Protein AF-A0AAD4WJN3-F1 (afdb_monomer)

Structure (mmCIF, N/CA/C/O backbone):
data_AF-A0AAD4WJN3-F1
#
_entry.id   AF-A0AAD4WJN3-F1
#
loop_
_atom_site.group_PDB
_atom_site.id
_atom_site.type_symbol
_atom_site.label_atom_id
_atom_site.label_alt_id
_atom_site.label_comp_id
_atom_site.label_asym_id
_atom_site.label_entity_id
_atom_site.label_seq_id
_atom_site.pdbx_PDB_ins_code
_atom_site.Cartn_x
_atom_site.Cartn_y
_atom_site.Cartn_z
_atom_site.occupancy
_atom_site.B_iso_or_equiv
_atom_site.auth_seq_id
_atom_site.auth_comp_id
_atom_site.auth_asym_id
_atom_site.auth_atom_id
_atom_site.pdbx_PDB_model_num
ATOM 1 N N . MET A 1 1 ? -60.346 1.525 34.108 1.00 42.81 1 MET A N 1
ATOM 2 C CA . MET A 1 1 ? -60.612 1.928 32.706 1.00 42.81 1 MET A CA 1
ATOM 3 C C . MET A 1 1 ? -59.682 3.112 32.450 1.00 42.81 1 MET A C 1
ATOM 5 O O . MET A 1 1 ? -59.829 4.074 33.180 1.00 42.81 1 MET A O 1
ATOM 9 N N . LYS A 1 2 ? -58.542 3.002 31.738 1.00 48.69 2 LYS A N 1
ATOM 10 C CA . LYS A 1 2 ? -58.376 2.883 30.262 1.00 48.69 2 LYS A CA 1
ATOM 11 C C . LYS A 1 2 ? -59.351 3.843 29.559 1.00 48.69 2 LYS A C 1
ATOM 13 O O . LYS A 1 2 ? -60.547 3.637 29.738 1.00 48.69 2 LYS A O 1
ATOM 18 N N . LYS A 1 3 ? -58.939 4.871 28.812 1.00 45.28 3 LYS A N 1
ATOM 19 C CA . LYS A 1 3 ? -58.026 4.917 27.647 1.00 45.28 3 LYS A CA 1
ATOM 20 C C . LYS A 1 3 ? -57.606 6.388 27.426 1.00 45.28 3 LYS A C 1
ATOM 22 O O . LYS A 1 3 ? -58.418 7.255 27.719 1.00 45.28 3 LYS A O 1
ATOM 27 N N . ASP A 1 4 ? -56.323 6.685 27.251 1.00 54.16 4 ASP A N 1
ATOM 28 C CA . ASP A 1 4 ? -55.630 6.884 25.959 1.00 54.16 4 ASP A CA 1
ATOM 29 C C . ASP A 1 4 ? -56.022 8.209 25.278 1.00 54.16 4 ASP A C 1
ATOM 31 O O . ASP A 1 4 ? -56.964 8.226 24.498 1.00 54.16 4 ASP A O 1
ATOM 35 N N . ASP A 1 5 ? -55.254 9.274 25.527 1.00 52.88 5 ASP A N 1
ATOM 36 C CA . ASP A 1 5 ? -55.060 10.350 24.547 1.00 52.88 5 ASP A CA 1
ATOM 37 C C . ASP A 1 5 ? -53.569 10.349 24.205 1.00 52.88 5 ASP A C 1
ATOM 39 O O . ASP A 1 5 ? -52.720 10.956 24.856 1.00 52.88 5 ASP A O 1
ATOM 43 N N . LEU A 1 6 ? -53.280 9.470 23.251 1.00 54.28 6 LEU A N 1
ATOM 44 C CA . LEU A 1 6 ? -52.018 9.279 22.565 1.00 54.28 6 LEU A CA 1
ATOM 45 C C . LEU A 1 6 ? -51.711 10.574 21.807 1.00 54.28 6 LEU A C 1
ATOM 47 O O . LEU A 1 6 ? -52.407 10.896 20.849 1.00 54.28 6 LEU A O 1
ATOM 51 N N . GLU A 1 7 ? -50.706 11.327 22.250 1.00 56.75 7 GLU A N 1
ATOM 52 C CA . GLU A 1 7 ? -50.173 12.433 21.458 1.00 56.75 7 GLU A CA 1
ATOM 53 C C . GLU A 1 7 ? -49.635 11.867 20.139 1.00 56.75 7 GLU A C 1
ATOM 55 O O . GLU A 1 7 ? -48.823 10.936 20.123 1.00 56.75 7 GLU A O 1
ATOM 60 N N . ASP A 1 8 ? -50.165 12.402 19.040 1.00 49.44 8 ASP A N 1
ATOM 61 C CA . ASP A 1 8 ? -49.854 12.010 17.676 1.00 49.44 8 ASP A CA 1
ATOM 62 C C . ASP A 1 8 ? -48.347 12.084 17.420 1.00 49.44 8 ASP A C 1
ATOM 64 O O . ASP A 1 8 ? -47.739 13.154 17.338 1.00 49.44 8 ASP A O 1
ATOM 68 N N . VAL A 1 9 ? -47.756 10.906 17.228 1.00 54.53 9 VAL A N 1
ATOM 69 C CA . VAL A 1 9 ? -46.513 10.730 16.484 1.00 54.53 9 VAL A CA 1
ATOM 70 C C . VAL A 1 9 ? -46.798 11.220 15.067 1.00 54.53 9 VAL A C 1
ATOM 72 O O . VAL A 1 9 ? -47.223 10.452 14.201 1.00 54.53 9 VAL A O 1
ATOM 75 N N . VAL A 1 10 ? -46.591 12.517 14.826 1.00 48.97 10 VAL A N 1
ATOM 76 C CA . VAL A 1 10 ? -46.384 13.021 13.472 1.00 48.97 10 VAL A CA 1
ATOM 77 C C . VAL A 1 10 ? -45.106 12.351 13.003 1.00 48.97 10 VAL A C 1
ATOM 79 O O . VAL A 1 10 ? -43.993 12.724 13.363 1.00 48.97 10 VAL A O 1
ATOM 82 N N . SER A 1 11 ? -45.323 11.267 12.275 1.00 57.94 11 SER A N 1
ATOM 83 C CA . SER A 1 11 ? -44.345 10.577 11.467 1.00 57.94 11 SER A CA 1
ATOM 84 C C . SER A 1 11 ? -43.789 11.619 10.509 1.00 57.94 11 SER A C 1
ATOM 86 O O . SER A 1 11 ? -44.438 11.998 9.534 1.00 57.94 11 SER A O 1
ATOM 88 N N . GLU A 1 12 ? -42.609 12.145 10.835 1.00 62.75 12 GLU A N 1
ATOM 89 C CA . GLU A 1 12 ? -41.802 12.844 9.849 1.00 62.75 12 GLU A CA 1
ATOM 90 C C . GLU A 1 12 ? -41.639 11.886 8.663 1.00 62.75 12 GLU A C 1
ATOM 92 O O . GLU A 1 12 ? -41.291 10.718 8.871 1.00 62.75 12 GLU A O 1
ATOM 97 N N . PRO A 1 13 ? -41.971 12.315 7.435 1.00 55.34 13 PRO A N 1
ATOM 98 C CA . PRO A 1 13 ? -41.830 11.449 6.282 1.00 55.34 13 PRO A CA 1
ATOM 99 C C . PRO A 1 13 ? -40.354 11.084 6.157 1.00 55.34 13 PRO A C 1
ATOM 101 O O . PRO A 1 13 ? -39.506 11.974 6.064 1.00 55.34 13 PRO A O 1
ATOM 104 N N . GLU A 1 14 ? -40.053 9.783 6.166 1.00 57.50 14 GLU A N 1
ATOM 105 C CA . GLU A 1 14 ? -38.740 9.293 5.772 1.00 57.50 14 GLU A CA 1
ATOM 106 C C . GLU A 1 14 ? -38.450 9.856 4.382 1.00 57.50 14 GLU A C 1
ATOM 108 O O . GLU A 1 14 ? -39.077 9.485 3.390 1.00 57.50 14 GLU A O 1
ATOM 113 N N . SER A 1 15 ? -37.545 10.832 4.321 1.00 58.19 15 SER A N 1
ATOM 114 C CA . SER A 1 15 ? -37.011 11.316 3.064 1.00 58.19 15 SER A CA 1
ATOM 115 C C . SER A 1 15 ? -36.184 10.174 2.491 1.00 58.19 15 SER A C 1
ATOM 117 O O . SER A 1 15 ? -35.041 9.960 2.905 1.00 58.19 15 SER A O 1
ATOM 119 N N . GLU A 1 16 ? -36.791 9.399 1.595 1.00 59.91 16 GLU A N 1
ATOM 120 C CA . GLU A 1 16 ? -36.078 8.421 0.788 1.00 59.91 16 GLU A CA 1
ATOM 121 C C . GLU A 1 16 ? -34.881 9.128 0.134 1.00 59.91 16 GLU A C 1
ATOM 123 O O . GLU A 1 16 ? -35.055 10.204 -0.450 1.00 59.91 16 GLU A O 1
ATOM 128 N N . PRO A 1 17 ? -33.652 8.595 0.252 1.00 51.34 17 PRO A N 1
ATOM 129 C CA . PRO A 1 17 ? -32.532 9.162 -0.470 1.00 51.34 17 PRO A CA 1
ATOM 130 C C . PRO A 1 17 ? -32.805 8.955 -1.957 1.00 51.34 17 PRO A C 1
ATOM 132 O O . PRO A 1 17 ? -32.767 7.835 -2.466 1.00 51.34 17 PRO A O 1
ATOM 135 N N . GLU A 1 18 ? -33.109 10.051 -2.642 1.00 49.38 18 GLU A N 1
ATOM 136 C CA . GLU A 1 18 ? -33.151 10.115 -4.092 1.00 49.38 18 GLU A CA 1
ATOM 137 C C . GLU A 1 18 ? -31.780 9.657 -4.605 1.00 49.38 18 GLU A C 1
ATOM 139 O O . GLU A 1 18 ? -30.764 10.339 -4.437 1.00 49.38 18 GLU A O 1
ATOM 144 N N . TYR A 1 19 ? -31.735 8.440 -5.150 1.00 41.31 19 TYR A N 1
ATOM 145 C CA . TYR A 1 19 ? -30.551 7.898 -5.800 1.00 41.31 19 TYR A CA 1
ATOM 146 C C . TYR A 1 19 ? -30.334 8.695 -7.084 1.00 41.31 19 TYR A C 1
ATOM 148 O O . TYR A 1 19 ? -30.858 8.353 -8.142 1.00 41.31 19 TYR A O 1
ATOM 156 N N . GLY A 1 20 ? -29.600 9.801 -6.956 1.00 45.50 20 GLY A N 1
ATOM 157 C CA . GLY A 1 20 ? -29.145 10.592 -8.086 1.00 45.50 20 GLY A CA 1
ATOM 158 C C . GLY A 1 20 ? -28.377 9.705 -9.058 1.00 45.50 20 GLY A C 1
ATOM 159 O O . GLY A 1 20 ? -27.541 8.898 -8.647 1.00 45.50 20 GLY A O 1
ATOM 160 N N . GLU A 1 21 ? -28.697 9.842 -10.342 1.00 57.25 21 GLU A N 1
ATOM 161 C CA . GLU A 1 21 ? -28.011 9.153 -11.427 1.00 57.25 21 GLU A CA 1
ATOM 162 C C . GLU A 1 21 ? -26.496 9.381 -11.292 1.00 57.25 21 GLU A C 1
ATOM 164 O O . GLU A 1 21 ? -26.020 10.518 -11.244 1.00 57.25 21 GLU A O 1
ATOM 169 N N . GLU A 1 22 ? -25.735 8.291 -11.166 1.00 59.62 22 GLU A N 1
ATOM 170 C CA . GLU A 1 22 ? -24.282 8.347 -11.030 1.00 59.62 22 GLU A CA 1
ATOM 171 C C . GLU A 1 22 ? -23.671 8.797 -12.363 1.00 59.62 22 GLU A C 1
ATOM 173 O O . GLU A 1 22 ? -23.373 7.999 -13.253 1.00 59.62 22 GLU A O 1
ATOM 178 N N . GLU A 1 23 ? -23.489 10.107 -12.526 1.00 57.47 23 GLU A N 1
ATOM 179 C CA . GLU A 1 23 ? -22.655 10.634 -13.595 1.00 57.47 23 GLU A CA 1
ATOM 180 C C . GLU A 1 23 ? -21.191 10.261 -13.317 1.00 57.47 23 GLU A C 1
ATOM 182 O O . GLU A 1 23 ? -20.566 10.741 -12.366 1.00 57.47 23 GLU A O 1
ATOM 187 N N . ASP A 1 24 ? -20.620 9.417 -14.180 1.00 60.28 24 ASP A N 1
ATOM 188 C CA . ASP A 1 24 ? -19.214 9.002 -14.147 1.00 60.28 24 ASP A CA 1
ATOM 189 C C . ASP A 1 24 ? -18.269 10.175 -14.483 1.00 60.28 24 ASP A C 1
ATOM 191 O O . ASP A 1 24 ? -17.665 10.276 -15.562 1.00 60.28 24 ASP A O 1
ATOM 195 N N . VAL A 1 25 ? -18.100 11.096 -13.533 1.00 72.69 25 VAL A N 1
ATOM 196 C CA . VAL A 1 25 ? -17.153 12.203 -13.647 1.00 72.69 25 VAL A CA 1
ATOM 197 C C . VAL A 1 25 ? -15.741 11.657 -13.456 1.00 72.69 25 VAL A C 1
ATOM 199 O O . VAL A 1 25 ? -15.316 11.282 -12.361 1.00 72.69 25 VA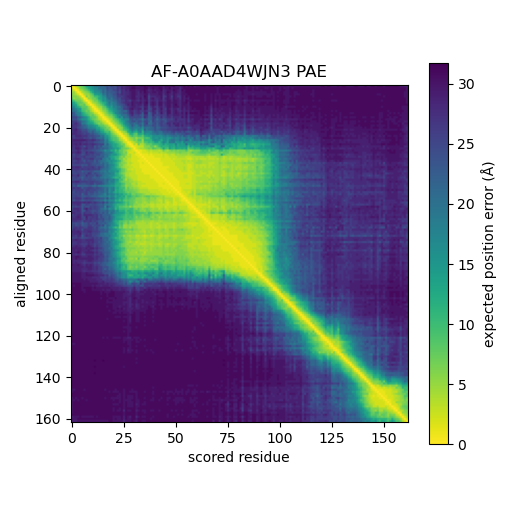L A O 1
ATOM 202 N N . LYS A 1 26 ? -14.950 11.651 -14.535 1.00 72.62 26 LYS A N 1
ATOM 203 C CA . LYS A 1 26 ? -13.521 11.308 -14.471 1.00 72.62 26 LYS A CA 1
ATOM 204 C C . LYS A 1 26 ? -12.791 12.272 -13.535 1.00 72.62 26 LYS A C 1
ATOM 206 O O . LYS A 1 26 ? -12.432 13.385 -13.917 1.00 72.62 26 LYS A O 1
ATOM 211 N N . LEU A 1 27 ? -12.523 11.809 -12.316 1.00 73.75 27 LEU A N 1
ATOM 212 C CA . LEU A 1 27 ? -11.891 12.611 -11.275 1.00 73.75 27 LEU A CA 1
ATOM 213 C C . LEU A 1 27 ? -10.497 13.088 -11.697 1.00 73.75 27 LEU A C 1
ATOM 215 O O . LEU A 1 27 ? -9.615 12.305 -12.080 1.00 73.75 27 LEU A O 1
ATOM 219 N N . THR A 1 28 ? -10.277 14.392 -11.578 1.00 82.44 28 THR A N 1
ATOM 220 C CA . THR A 1 28 ? -8.967 15.007 -11.783 1.00 82.44 28 THR A CA 1
ATOM 221 C C . THR A 1 28 ? -8.033 14.667 -10.615 1.00 82.44 28 THR A C 1
ATOM 223 O O . THR A 1 28 ? -8.465 14.299 -9.522 1.00 82.44 28 THR A O 1
ATOM 226 N N . LYS A 1 29 ? -6.716 14.783 -10.831 1.00 75.44 29 LYS A N 1
ATOM 227 C CA . LYS A 1 29 ? -5.697 14.546 -9.790 1.00 75.44 29 LYS A CA 1
ATOM 228 C C . LYS A 1 29 ? -5.980 15.269 -8.453 1.00 75.44 29 LYS A C 1
ATOM 230 O O . LYS A 1 29 ? -5.905 14.593 -7.431 1.00 75.44 29 LYS A O 1
ATOM 235 N N . PRO A 1 30 ? -6.328 16.575 -8.411 1.00 80.56 30 PRO A N 1
ATOM 236 C CA . PRO A 1 30 ? -6.626 17.249 -7.144 1.00 80.56 30 PRO A CA 1
ATOM 237 C C . PRO A 1 30 ? -7.854 16.664 -6.439 1.00 80.56 30 PRO A C 1
ATOM 239 O O . PRO A 1 30 ? -7.820 16.478 -5.230 1.00 80.56 30 PRO A O 1
ATOM 242 N N . SER A 1 31 ? -8.896 16.286 -7.183 1.00 83.56 31 SER A N 1
ATOM 243 C CA . SER A 1 31 ? -10.096 15.671 -6.609 1.00 83.56 31 SER A CA 1
ATOM 244 C C . SER A 1 31 ? -9.798 14.299 -5.982 1.00 83.56 31 SER A C 1
ATOM 246 O O . SER A 1 31 ? -10.188 14.044 -4.846 1.00 83.56 31 SER A O 1
ATOM 248 N N . LYS A 1 32 ? -8.989 13.456 -6.642 1.00 86.75 32 LYS A N 1
ATOM 249 C CA . LYS A 1 32 ? -8.526 12.167 -6.081 1.00 86.75 32 LYS A CA 1
ATOM 250 C C . LYS A 1 32 ? -7.774 12.324 -4.756 1.00 86.75 32 LYS A C 1
ATOM 252 O O . LYS A 1 32 ? -7.937 11.497 -3.862 1.00 86.75 32 LYS A O 1
ATOM 257 N N . ASN A 1 33 ? -6.974 13.381 -4.622 1.00 88.38 33 ASN A N 1
ATOM 258 C CA . ASN A 1 33 ? -6.245 13.656 -3.384 1.00 88.38 33 ASN A CA 1
ATOM 259 C C . ASN A 1 33 ? -7.189 14.012 -2.230 1.00 88.38 33 ASN A C 1
ATOM 261 O O . ASN A 1 33 ? -6.944 13.565 -1.116 1.00 88.38 33 ASN A O 1
ATOM 265 N N . VAL A 1 34 ? -8.275 14.748 -2.493 1.00 94.31 34 VAL A N 1
ATOM 266 C CA . VAL A 1 34 ? -9.281 15.087 -1.469 1.00 94.31 34 VAL A CA 1
ATOM 267 C C . VAL A 1 34 ? -9.968 13.827 -0.937 1.00 94.31 34 VAL A C 1
ATOM 269 O O . VAL A 1 34 ? -10.105 13.662 0.273 1.00 94.31 34 VAL A O 1
ATOM 272 N N . PHE A 1 35 ? -10.330 12.889 -1.817 1.00 93.69 35 PHE A N 1
ATOM 273 C CA . PHE A 1 35 ? -10.888 11.603 -1.384 1.00 93.69 35 PHE A CA 1
ATOM 274 C C . PHE A 1 35 ? -9.897 10.799 -0.540 1.00 93.69 35 PHE A C 1
ATOM 276 O O . PHE A 1 35 ? -10.275 10.221 0.478 1.00 93.69 35 PHE A O 1
ATOM 283 N N . TYR A 1 36 ? -8.620 10.789 -0.930 1.00 95.31 36 TYR A N 1
ATOM 284 C CA . TYR A 1 36 ? -7.576 10.118 -0.162 1.00 95.31 36 TYR A CA 1
ATOM 285 C C . TYR A 1 36 ? -7.408 10.726 1.239 1.00 95.31 36 TYR A C 1
ATOM 287 O O . TYR A 1 36 ? -7.372 9.981 2.217 1.00 95.31 36 TYR A O 1
ATOM 295 N N . THR A 1 37 ? -7.346 12.056 1.364 1.00 95.44 37 THR A N 1
ATOM 296 C CA . THR A 1 37 ? -7.202 12.719 2.671 1.00 95.44 37 THR A CA 1
ATOM 297 C C . THR A 1 37 ? -8.424 12.497 3.555 1.00 95.44 37 THR A C 1
ATOM 299 O O . THR A 1 37 ? -8.263 12.145 4.721 1.00 95.44 37 THR A O 1
ATOM 302 N N . GLN A 1 38 ? -9.630 12.601 2.990 1.00 96.44 38 GLN A N 1
ATOM 303 C CA . GLN A 1 38 ? -10.884 12.346 3.702 1.00 96.44 38 GLN A CA 1
ATOM 304 C C . GLN A 1 38 ? -10.936 10.913 4.258 1.00 96.44 38 GLN A C 1
ATOM 306 O O . GLN A 1 38 ? -11.237 10.703 5.435 1.00 96.44 38 GLN A O 1
ATOM 311 N N . ALA A 1 39 ? -10.607 9.916 3.428 1.00 96.94 39 ALA A N 1
ATOM 312 C CA . ALA A 1 39 ? -10.587 8.514 3.840 1.00 96.94 39 ALA A CA 1
ATOM 313 C C . ALA A 1 39 ? -9.522 8.247 4.917 1.00 96.94 39 ALA A C 1
ATOM 315 O O . ALA A 1 39 ? -9.766 7.506 5.872 1.00 96.94 39 ALA A O 1
ATOM 316 N N . LEU A 1 40 ? -8.354 8.880 4.789 1.00 96.88 40 LEU A N 1
ATOM 317 C CA . LEU A 1 40 ? -7.257 8.758 5.744 1.00 96.88 40 LEU A CA 1
ATOM 318 C C . LEU A 1 40 ? -7.633 9.338 7.116 1.00 96.88 40 LEU A C 1
ATOM 320 O O . LEU A 1 40 ? -7.356 8.713 8.142 1.00 96.88 40 LEU A O 1
ATOM 324 N N . GLU A 1 41 ? -8.300 10.492 7.155 1.00 97.19 41 GLU A N 1
ATOM 325 C CA . GLU A 1 41 ? -8.822 11.069 8.399 1.00 97.19 41 GLU A CA 1
ATOM 326 C C . GLU A 1 41 ? -9.889 10.180 9.047 1.00 97.19 41 GLU A C 1
ATOM 328 O O . GLU A 1 41 ? -9.844 9.950 10.259 1.00 97.19 41 GLU A O 1
ATOM 333 N N . GLY A 1 42 ? -10.810 9.627 8.251 1.00 97.62 42 GLY A N 1
ATOM 334 C CA . GLY A 1 42 ? -11.816 8.678 8.735 1.00 97.62 42 GLY A CA 1
ATOM 335 C C . GLY A 1 42 ? -11.193 7.432 9.372 1.00 97.62 42 GLY A C 1
ATOM 336 O O . GLY A 1 42 ? -11.578 7.043 10.478 1.00 97.62 42 GLY A O 1
ATOM 337 N N 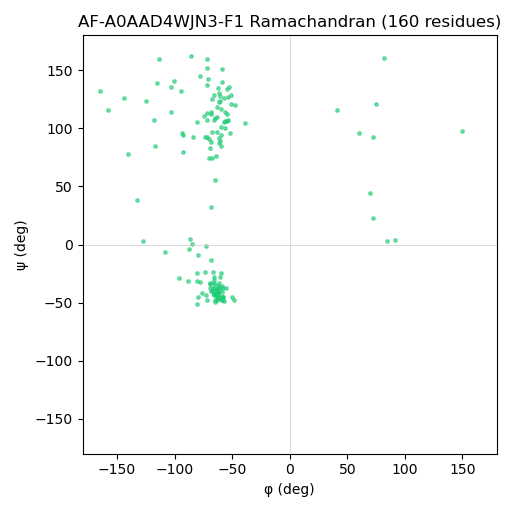. ALA A 1 43 ? -10.178 6.853 8.725 1.00 96.88 43 ALA A N 1
ATOM 338 C CA . ALA A 1 43 ? -9.457 5.691 9.241 1.00 96.88 43 ALA A CA 1
ATOM 339 C C . ALA A 1 43 ? -8.747 5.982 10.577 1.00 96.88 43 ALA A C 1
ATOM 341 O O . ALA A 1 43 ? -8.800 5.156 11.488 1.00 96.88 43 ALA A O 1
ATOM 342 N N . ARG A 1 44 ? -8.138 7.167 10.733 1.00 95.62 44 ARG A N 1
ATOM 343 C CA . ARG A 1 44 ? -7.489 7.581 11.994 1.00 95.62 44 ARG A CA 1
ATOM 344 C C . ARG A 1 44 ? -8.482 7.696 13.149 1.00 95.62 44 ARG A C 1
ATOM 346 O O . ARG A 1 44 ? -8.240 7.140 14.215 1.00 95.62 44 ARG A O 1
ATOM 353 N N . ARG A 1 45 ? -9.632 8.336 12.916 1.00 9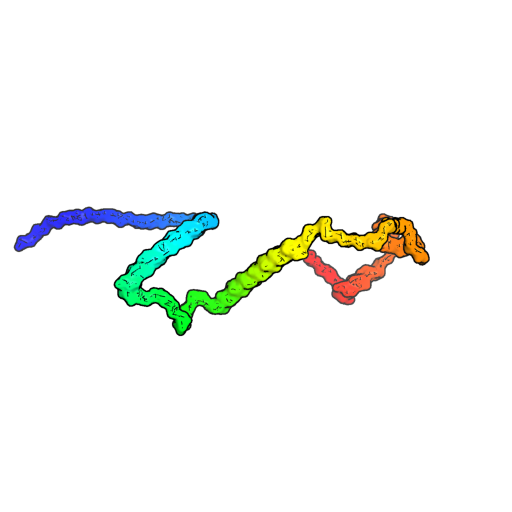6.69 45 ARG A N 1
ATOM 354 C CA . ARG A 1 45 ? -10.695 8.455 13.932 1.00 96.69 45 ARG A CA 1
ATOM 355 C C . ARG A 1 45 ? -11.241 7.089 14.358 1.00 96.69 45 ARG A C 1
ATOM 357 O O . ARG A 1 45 ? -11.578 6.896 15.522 1.00 96.69 45 ARG A O 1
ATOM 364 N N . ALA A 1 46 ? -11.355 6.141 13.426 1.00 95.94 46 ALA A N 1
ATOM 365 C CA . ALA A 1 46 ? -11.780 4.777 13.741 1.00 95.94 46 ALA A CA 1
ATOM 366 C C . ALA A 1 46 ? -10.723 4.024 14.563 1.00 95.94 46 ALA A C 1
ATOM 368 O O . ALA A 1 46 ? -11.070 3.323 15.511 1.00 95.94 46 ALA A O 1
ATOM 369 N N . PHE A 1 47 ? -9.442 4.209 14.240 1.00 94.56 47 PHE A N 1
ATOM 370 C CA . PHE A 1 47 ? -8.334 3.579 14.952 1.00 94.56 47 PHE A CA 1
ATOM 371 C C . PHE A 1 47 ? -8.303 3.954 16.441 1.00 94.56 47 PHE A C 1
ATOM 373 O O . PHE A 1 47 ? -8.230 3.063 17.282 1.00 94.56 47 PHE A O 1
ATOM 380 N N . GLU A 1 48 ? -8.457 5.237 16.778 1.00 94.31 48 GLU A N 1
ATOM 381 C CA . GLU A 1 48 ? -8.513 5.707 18.175 1.00 94.31 48 GLU A CA 1
ATOM 382 C C . GLU A 1 48 ? -9.655 5.048 18.968 1.00 94.31 48 GLU A C 1
ATOM 384 O O . GLU A 1 48 ? -9.474 4.625 20.111 1.00 94.31 48 GLU A O 1
ATOM 389 N N . LYS A 1 49 ? -10.828 4.895 18.340 1.00 95.69 49 LYS A N 1
ATOM 390 C CA . LYS A 1 49 ? -11.986 4.223 18.949 1.00 95.69 49 LYS A CA 1
ATOM 391 C C . LYS A 1 49 ? -11.748 2.728 19.153 1.00 95.69 49 LYS A C 1
ATOM 393 O O . LYS A 1 49 ? -12.148 2.175 20.169 1.00 95.69 49 LYS A O 1
ATOM 398 N N . LEU A 1 50 ? -11.108 2.058 18.200 1.00 94.81 50 LEU A N 1
ATOM 399 C CA . LEU A 1 50 ? -10.798 0.630 18.320 1.00 94.81 50 LEU A CA 1
ATOM 400 C C . LEU A 1 50 ? -9.736 0.368 19.393 1.00 94.81 50 LEU A C 1
ATOM 402 O O . LEU A 1 50 ? -9.822 -0.629 20.111 1.00 94.81 50 LEU A O 1
ATOM 406 N N . GLN A 1 51 ? -8.781 1.289 19.549 1.00 92.12 51 GLN A N 1
ATOM 407 C CA . GLN A 1 51 ? -7.795 1.244 20.625 1.00 92.12 51 GLN A CA 1
ATOM 408 C C . GLN A 1 51 ? -8.433 1.418 22.004 1.00 92.12 51 GLN A C 1
ATOM 410 O O . GLN A 1 51 ? -8.089 0.665 22.913 1.00 92.12 51 GLN A O 1
ATOM 415 N N . SER A 1 52 ? -9.379 2.351 22.172 1.00 95.25 52 SER A N 1
ATOM 416 C CA . SER A 1 52 ? -10.073 2.524 23.457 1.00 95.25 52 SER A CA 1
ATOM 417 C C . SER A 1 52 ? -10.943 1.318 23.831 1.00 95.25 52 SER A C 1
ATOM 419 O O . SER A 1 52 ? -11.106 1.027 25.013 1.00 95.25 52 SER A O 1
ATOM 421 N N . MET A 1 53 ? -11.438 0.573 22.838 1.00 95.06 53 MET A N 1
ATOM 422 C CA . MET A 1 53 ? -12.137 -0.704 23.033 1.00 95.06 53 MET A CA 1
ATOM 423 C C . MET A 1 53 ? -11.190 -1.894 23.275 1.00 95.06 53 MET A C 1
ATOM 425 O O . MET A 1 53 ? -11.661 -2.983 23.594 1.00 95.06 53 MET A O 1
ATOM 429 N N . GLY A 1 54 ? -9.873 -1.719 23.115 1.00 93.25 54 GLY A N 1
ATOM 430 C CA . GLY A 1 54 ? -8.878 -2.778 23.315 1.00 93.25 54 GLY A CA 1
ATOM 431 C C . GLY A 1 54 ? -8.862 -3.857 22.226 1.00 93.25 54 GLY A C 1
ATOM 432 O O . GLY A 1 54 ? -8.419 -4.975 22.484 1.00 93.25 54 GLY A O 1
ATOM 433 N N . LEU A 1 55 ? -9.347 -3.555 21.016 1.00 90.62 55 LEU A N 1
ATOM 434 C CA . LEU A 1 55 ? -9.431 -4.530 19.925 1.00 90.62 55 LEU A CA 1
ATOM 435 C C . LEU A 1 55 ? -8.197 -4.469 19.002 1.00 90.62 55 LEU A C 1
ATOM 437 O O . LEU A 1 55 ? -7.821 -3.383 18.548 1.00 90.62 55 LEU A O 1
ATOM 441 N N . PRO A 1 56 ? -7.574 -5.616 18.657 1.00 91.12 56 PRO A N 1
ATOM 442 C CA . PRO A 1 56 ? -6.473 -5.652 17.701 1.00 91.12 56 PRO A CA 1
ATOM 443 C C . PRO A 1 56 ? -6.994 -5.394 16.281 1.00 91.12 56 PRO A C 1
ATOM 445 O O . PRO A 1 56 ? -7.729 -6.198 15.714 1.00 91.12 56 PRO A O 1
ATOM 448 N N . PHE A 1 57 ? -6.611 -4.257 15.701 1.00 90.44 57 PHE A N 1
ATOM 449 C CA . PHE A 1 57 ? -7.069 -3.832 14.372 1.00 90.44 57 PHE A CA 1
ATOM 450 C C . PHE A 1 57 ? -6.094 -4.178 13.235 1.00 90.44 57 PHE A C 1
ATOM 452 O O . PHE A 1 57 ? -6.501 -4.352 12.087 1.00 90.44 57 PHE A O 1
ATOM 459 N N . LEU A 1 58 ? -4.794 -4.250 13.528 1.00 92.31 58 LEU A N 1
ATOM 460 C CA . LEU A 1 58 ? -3.772 -4.473 12.508 1.00 92.31 58 LEU A CA 1
ATOM 461 C C . LEU A 1 58 ? -3.714 -5.941 12.088 1.00 92.31 58 LEU A C 1
ATOM 463 O O . LEU A 1 58 ? -3.863 -6.854 12.899 1.00 92.31 58 LEU A O 1
ATOM 467 N N . ARG A 1 59 ? -3.430 -6.161 10.805 1.00 92.69 59 ARG A N 1
ATOM 468 C CA . ARG A 1 59 ? -3.137 -7.493 10.285 1.00 92.69 59 ARG A CA 1
ATOM 469 C C . ARG A 1 59 ? -1.808 -7.984 10.861 1.00 92.69 59 ARG A C 1
ATOM 471 O O . ARG A 1 59 ? -0.790 -7.323 10.680 1.00 92.69 59 ARG A O 1
ATOM 478 N N . LEU A 1 60 ? -1.820 -9.156 11.488 1.00 93.44 60 LEU A N 1
ATOM 479 C CA . LEU A 1 60 ? -0.603 -9.817 11.953 1.00 93.44 60 LEU A CA 1
ATOM 480 C C . LEU A 1 60 ? 0.201 -10.359 10.760 1.00 93.44 60 LEU A C 1
ATOM 482 O O . LEU A 1 60 ? -0.387 -10.927 9.836 1.00 93.44 60 LEU A O 1
ATOM 486 N N . GLU A 1 61 ? 1.525 -10.184 10.777 1.00 90.12 61 GLU A N 1
ATOM 487 C CA . GLU A 1 61 ? 2.407 -10.557 9.656 1.00 90.12 61 GLU A CA 1
ATOM 488 C C . GLU A 1 61 ? 2.385 -12.065 9.365 1.00 90.12 61 GLU A C 1
ATOM 490 O O . GLU A 1 61 ? 2.350 -12.467 8.204 1.00 90.12 61 GLU A O 1
ATOM 495 N N . ASP A 1 62 ? 2.277 -12.890 10.407 1.00 93.50 62 ASP A N 1
ATOM 496 C CA . ASP A 1 62 ? 2.313 -14.354 10.299 1.00 93.50 62 ASP A CA 1
ATOM 497 C C . ASP A 1 62 ? 0.943 -14.999 10.016 1.00 93.50 62 ASP A C 1
ATOM 499 O O . ASP A 1 62 ? 0.814 -16.225 9.972 1.00 93.50 62 ASP A O 1
ATOM 503 N N . TYR A 1 63 ? -0.107 -14.197 9.808 1.00 93.94 63 TYR A N 1
ATOM 504 C CA . TYR A 1 63 ? -1.448 -14.710 9.529 1.00 93.94 63 TYR A CA 1
ATOM 505 C C . TYR A 1 63 ? -1.728 -14.808 8.017 1.00 93.94 63 TYR A C 1
ATOM 507 O O . TYR A 1 63 ? -2.143 -13.847 7.348 1.00 93.94 63 TYR A O 1
ATOM 515 N N . TYR A 1 64 ? -1.521 -16.014 7.477 1.00 91.69 64 TYR A N 1
ATOM 516 C CA . TYR A 1 64 ? -1.792 -16.364 6.080 1.00 91.69 64 TYR A CA 1
ATOM 517 C C . TYR A 1 64 ? -3.263 -16.746 5.868 1.00 91.69 64 TYR A C 1
ATOM 519 O O . TYR A 1 64 ? -3.659 -17.902 6.002 1.00 91.69 64 TYR A O 1
ATOM 527 N N . ALA A 1 65 ? -4.075 -15.757 5.496 1.00 92.88 65 ALA A N 1
ATOM 528 C CA . ALA A 1 65 ? -5.457 -15.935 5.055 1.00 92.88 65 ALA A CA 1
ATOM 529 C C . ALA A 1 65 ? -5.624 -15.564 3.573 1.00 92.88 65 ALA A C 1
ATOM 531 O O . ALA A 1 65 ? -4.819 -14.824 3.000 1.00 92.88 65 ALA A O 1
ATOM 532 N N . LYS A 1 66 ? -6.693 -16.066 2.942 1.00 93.94 66 LYS A N 1
ATOM 533 C CA . LYS A 1 66 ? -7.016 -15.751 1.545 1.00 93.94 66 LYS A CA 1
ATOM 534 C C . LYS A 1 66 ? -7.315 -14.255 1.397 1.00 93.94 66 LYS A C 1
ATOM 536 O O . LYS A 1 66 ? -8.271 -13.748 1.976 1.00 93.94 66 LYS A O 1
ATOM 541 N N . MET A 1 67 ? -6.510 -13.567 0.592 1.00 94.81 67 MET A N 1
ATOM 542 C CA . MET A 1 67 ? -6.661 -12.139 0.311 1.00 94.81 67 MET A CA 1
ATOM 543 C C . MET A 1 67 ? -7.644 -11.879 -0.835 1.00 94.81 67 MET A C 1
ATOM 545 O O . MET A 1 67 ? -7.914 -12.760 -1.651 1.00 94.81 67 MET A O 1
ATOM 549 N N . VAL A 1 68 ? -8.139 -10.638 -0.929 1.00 96.44 68 VAL A N 1
ATOM 550 C CA . VAL A 1 68 ? -9.050 -10.182 -2.003 1.00 96.44 68 VAL A CA 1
ATOM 551 C C . VAL A 1 68 ? -8.461 -10.433 -3.395 1.00 96.44 68 VAL A C 1
ATOM 553 O O . VAL A 1 68 ? -9.173 -10.805 -4.324 1.00 96.44 68 VAL A O 1
ATOM 556 N N . LYS A 1 69 ? -7.146 -10.247 -3.539 1.00 96.19 69 LYS A N 1
ATOM 557 C CA . LYS A 1 69 ? -6.390 -10.542 -4.758 1.00 96.19 69 LYS A CA 1
ATOM 558 C C . LYS A 1 69 ? -5.396 -11.659 -4.470 1.00 96.19 69 LYS A C 1
ATOM 560 O O . LYS A 1 69 ? -4.760 -11.654 -3.422 1.00 96.19 69 LYS A O 1
ATOM 565 N N . LEU A 1 70 ? -5.258 -12.582 -5.418 1.00 97.44 70 LEU A N 1
ATOM 566 C CA . LEU A 1 70 ? -4.290 -13.674 -5.337 1.00 97.44 70 LEU A CA 1
ATOM 567 C C . LEU A 1 70 ? -2.860 -13.160 -5.539 1.00 97.44 70 LEU A C 1
ATOM 569 O O . LEU A 1 70 ? -2.636 -12.208 -6.295 1.00 97.44 70 LEU A O 1
ATOM 573 N N . ASP A 1 71 ? -1.893 -13.856 -4.946 1.00 96.00 71 ASP A N 1
ATOM 574 C CA . ASP A 1 71 ? -0.471 -13.515 -5.066 1.00 96.00 71 ASP A CA 1
ATOM 575 C C . ASP A 1 71 ? 0.003 -13.521 -6.522 1.00 96.00 71 ASP A C 1
ATOM 577 O O . ASP A 1 71 ? 0.730 -12.622 -6.934 1.00 96.00 71 ASP A O 1
ATOM 581 N N . SER A 1 72 ? -0.517 -14.435 -7.349 1.00 97.31 72 SER A N 1
ATOM 582 C CA . SER A 1 72 ? -0.217 -14.489 -8.787 1.00 97.31 72 SER A CA 1
ATOM 583 C C . SER A 1 72 ? -0.619 -13.220 -9.550 1.00 97.31 72 SER A C 1
ATOM 585 O O . SER A 1 72 ? -0.021 -12.885 -10.573 1.00 97.31 72 SER A O 1
ATOM 587 N N . HIS A 1 73 ? -1.632 -12.487 -9.078 1.00 97.44 73 HIS A N 1
ATOM 588 C CA . HIS A 1 73 ? -1.992 -11.188 -9.642 1.00 97.44 73 HIS A CA 1
ATOM 589 C C . HIS A 1 73 ? -1.054 -10.089 -9.130 1.00 97.44 73 HIS A C 1
ATOM 591 O O . HIS A 1 73 ? -0.570 -9.278 -9.921 1.00 97.44 73 HIS A O 1
ATOM 597 N N . MET A 1 74 ? -0.764 -10.071 -7.827 1.00 96.81 74 MET A N 1
ATOM 598 C CA . MET A 1 74 ? 0.121 -9.070 -7.223 1.00 96.81 74 MET A CA 1
ATOM 599 C C . MET A 1 74 ? 1.566 -9.184 -7.719 1.00 96.81 74 MET A C 1
ATOM 601 O O . MET A 1 74 ? 2.239 -8.165 -7.868 1.00 96.81 74 MET A O 1
ATOM 605 N N . GLU A 1 75 ? 2.019 -10.389 -8.060 1.00 97.19 75 GLU A N 1
ATOM 606 C CA . GLU A 1 75 ? 3.313 -10.630 -8.694 1.00 97.19 75 GLU A CA 1
ATOM 607 C C . GLU A 1 75 ? 3.403 -9.955 -10.069 1.00 97.19 75 GLU A C 1
ATOM 609 O O . GLU A 1 75 ? 4.391 -9.281 -10.362 1.00 97.19 75 GLU A O 1
ATOM 614 N N . LYS A 1 76 ? 2.339 -10.030 -10.880 1.00 97.38 76 LYS A N 1
ATOM 615 C CA . LYS A 1 76 ? 2.268 -9.325 -12.171 1.00 97.38 76 LYS A CA 1
ATOM 616 C C . LYS A 1 76 ? 2.309 -7.812 -11.979 1.00 97.38 76 LYS A C 1
ATOM 618 O O . LYS A 1 76 ? 3.098 -7.139 -12.637 1.00 97.38 76 LYS A O 1
ATOM 623 N N . VAL A 1 77 ? 1.504 -7.279 -11.055 1.00 97.62 77 VAL A N 1
ATOM 624 C CA . VAL A 1 77 ? 1.488 -5.838 -10.735 1.00 97.62 77 VAL A CA 1
ATOM 625 C C . VAL A 1 77 ? 2.874 -5.370 -10.285 1.00 97.62 77 VAL A C 1
ATOM 627 O O . VAL A 1 77 ? 3.378 -4.358 -10.773 1.00 97.62 77 VAL A O 1
ATOM 630 N N . LYS A 1 78 ? 3.535 -6.136 -9.409 1.00 97.25 78 LYS A N 1
ATOM 631 C CA . LYS A 1 78 ? 4.906 -5.860 -8.965 1.00 97.25 78 LYS A CA 1
ATOM 632 C C . LYS A 1 78 ? 5.896 -5.914 -10.131 1.00 97.25 78 LYS A C 1
ATOM 634 O O . LYS A 1 78 ? 6.752 -5.039 -10.225 1.00 97.25 78 LYS A O 1
ATOM 639 N N . GLY A 1 79 ? 5.762 -6.891 -11.027 1.00 97.44 79 GLY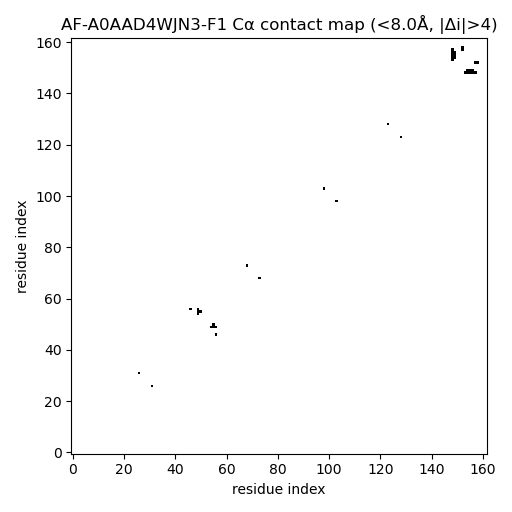 A N 1
ATOM 640 C CA . GLY A 1 79 ? 6.567 -7.005 -12.243 1.00 97.44 79 GLY A CA 1
ATOM 641 C C . GLY A 1 79 ? 6.476 -5.757 -13.121 1.00 97.44 79 GLY A C 1
ATOM 642 O O . GLY A 1 79 ? 7.508 -5.191 -13.476 1.00 97.44 79 GLY A O 1
ATOM 643 N N . HIS A 1 80 ? 5.261 -5.272 -13.393 1.00 96.56 80 HIS A N 1
ATOM 644 C CA . HIS A 1 80 ? 5.046 -4.034 -14.150 1.00 96.56 80 HIS A CA 1
ATOM 645 C C . HIS A 1 80 ? 5.702 -2.822 -13.480 1.00 96.56 80 HIS A C 1
ATOM 647 O O . HIS A 1 80 ? 6.471 -2.115 -14.127 1.00 96.56 80 HIS A O 1
ATOM 653 N N . LEU A 1 81 ? 5.496 -2.639 -12.173 1.00 96.19 81 LEU A N 1
ATOM 654 C CA . LEU A 1 81 ? 6.097 -1.530 -11.422 1.00 96.19 81 LEU A CA 1
ATOM 655 C C . LEU A 1 81 ? 7.632 -1.567 -11.438 1.00 96.19 81 LEU A C 1
ATOM 657 O O . LEU A 1 81 ? 8.279 -0.525 -11.514 1.00 96.19 81 LEU A O 1
ATOM 661 N N . LEU A 1 82 ? 8.239 -2.754 -11.356 1.00 95.88 82 LEU A N 1
ATOM 662 C CA . LEU A 1 82 ? 9.695 -2.898 -11.425 1.00 95.88 82 LEU A CA 1
ATOM 663 C C . LEU A 1 82 ? 10.236 -2.589 -12.823 1.00 95.88 82 LEU A C 1
ATOM 665 O O . LEU A 1 82 ? 11.309 -2.000 -12.938 1.00 95.88 82 LEU A O 1
ATOM 669 N N . ILE A 1 83 ? 9.511 -2.967 -13.877 1.00 94.94 83 ILE A N 1
ATOM 670 C CA . ILE A 1 83 ? 9.874 -2.628 -15.257 1.00 94.94 83 ILE A CA 1
ATOM 671 C C . ILE A 1 83 ? 9.791 -1.113 -15.467 1.00 94.94 83 ILE A C 1
ATOM 673 O O . ILE A 1 83 ? 10.745 -0.522 -15.966 1.00 94.94 83 ILE A O 1
ATOM 677 N N . GLU A 1 84 ? 8.701 -0.476 -15.038 1.00 93.06 84 GLU A N 1
ATOM 678 C CA . GLU A 1 84 ? 8.525 0.979 -15.128 1.00 93.06 84 GLU A CA 1
ATOM 679 C C . GLU A 1 84 ? 9.641 1.731 -14.398 1.00 93.06 84 GLU A C 1
ATOM 681 O O . GLU A 1 84 ? 10.250 2.631 -14.975 1.00 93.06 84 GLU A O 1
ATOM 686 N N . LYS A 1 85 ? 9.985 1.300 -13.177 1.00 93.88 85 LYS A N 1
ATOM 687 C CA . LYS A 1 85 ? 11.109 1.869 -12.418 1.00 93.88 85 LYS A CA 1
ATOM 688 C C . LYS A 1 85 ? 12.440 1.732 -13.153 1.00 93.88 85 LYS A C 1
ATOM 690 O O . LYS A 1 85 ? 13.180 2.706 -13.230 1.00 93.88 85 LYS A O 1
ATOM 695 N N . LYS A 1 86 ? 12.734 0.559 -13.727 1.00 93.19 86 LYS A N 1
ATOM 696 C CA . LYS A 1 86 ? 13.965 0.337 -14.509 1.00 93.19 86 LYS A CA 1
ATOM 697 C C . LYS A 1 86 ? 14.026 1.224 -15.752 1.00 93.19 86 LYS A C 1
ATOM 699 O O . LYS A 1 86 ? 15.091 1.731 -16.083 1.00 93.19 86 LYS A O 1
ATOM 704 N N . ILE A 1 87 ? 12.900 1.418 -16.441 1.00 89.88 87 ILE A N 1
ATOM 705 C CA . ILE A 1 87 ? 12.820 2.309 -17.608 1.00 89.88 87 ILE A CA 1
ATOM 706 C C . ILE A 1 87 ? 13.045 3.765 -17.183 1.00 89.88 87 ILE A C 1
ATOM 708 O O . ILE A 1 87 ? 13.775 4.493 -17.855 1.00 89.88 87 ILE A O 1
ATOM 712 N N . GLU A 1 88 ? 12.445 4.193 -16.072 1.00 88.88 88 GLU A N 1
ATOM 713 C CA . GLU A 1 88 ? 12.634 5.542 -15.534 1.00 88.88 88 GLU A CA 1
ATOM 714 C C . GLU A 1 88 ? 14.092 5.791 -15.120 1.00 88.88 88 GLU A C 1
ATOM 716 O O . GLU A 1 88 ? 14.660 6.834 -15.447 1.00 88.88 88 GLU A O 1
ATOM 721 N N . GLU A 1 89 ? 14.714 4.824 -14.447 1.00 88.56 89 GLU A N 1
ATOM 722 C CA . GLU A 1 89 ? 16.114 4.877 -14.024 1.00 88.56 89 GLU A CA 1
ATOM 723 C C . GLU A 1 89 ? 17.070 4.902 -15.221 1.00 88.56 89 GLU A C 1
ATOM 725 O O . GLU A 1 89 ? 17.878 5.821 -15.324 1.00 88.56 89 GLU A O 1
ATOM 730 N N . ALA A 1 90 ? 16.904 4.003 -16.195 1.00 85.12 90 ALA A N 1
ATOM 731 C CA . ALA A 1 90 ? 17.687 4.017 -17.432 1.00 85.12 90 ALA A CA 1
ATOM 732 C C . ALA A 1 90 ? 17.480 5.315 -18.236 1.00 85.12 90 ALA A C 1
ATOM 734 O O . ALA A 1 90 ? 18.405 5.819 -18.873 1.00 85.12 90 ALA A O 1
ATOM 735 N N . GLY A 1 91 ? 16.278 5.898 -18.196 1.00 81.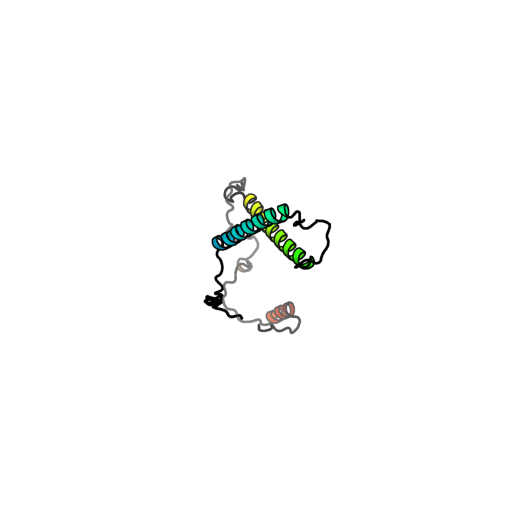19 91 GLY A N 1
ATOM 736 C CA . GLY A 1 91 ? 15.996 7.209 -18.780 1.00 81.19 91 GLY A CA 1
ATOM 737 C C . GLY A 1 91 ? 16.671 8.363 -18.031 1.00 81.19 91 GLY A C 1
ATOM 738 O O . GLY A 1 91 ? 17.064 9.351 -18.656 1.00 81.19 91 GLY A O 1
ATOM 739 N N . ARG A 1 92 ? 16.831 8.250 -16.709 1.00 76.69 92 ARG A N 1
ATOM 740 C CA . ARG A 1 92 ? 17.561 9.213 -15.872 1.00 76.69 92 ARG A CA 1
ATOM 741 C C . ARG A 1 92 ? 19.067 9.107 -16.116 1.00 76.69 92 ARG A C 1
ATOM 743 O O . ARG A 1 92 ? 19.701 10.124 -16.389 1.00 76.69 92 ARG A O 1
ATOM 750 N N . GLU A 1 93 ? 19.614 7.897 -16.121 1.00 71.88 93 GLU A N 1
ATOM 751 C CA . GLU A 1 93 ? 21.026 7.629 -16.414 1.00 71.88 93 GLU A CA 1
ATOM 752 C C . GLU A 1 93 ? 21.391 7.962 -17.866 1.00 71.88 93 GLU A C 1
ATOM 754 O O . GLU A 1 93 ? 22.399 8.617 -18.107 1.00 71.88 93 GLU A O 1
ATOM 759 N N . GLY A 1 94 ? 20.543 7.633 -18.843 1.00 60.12 94 GLY A N 1
ATOM 760 C CA . GLY A 1 94 ? 20.755 7.983 -20.253 1.00 60.12 94 GLY A CA 1
ATOM 761 C C . GLY A 1 94 ? 20.696 9.490 -20.539 1.00 60.12 94 GLY A C 1
ATOM 762 O O . GLY A 1 94 ? 21.297 9.962 -21.505 1.00 60.12 94 GLY A O 1
ATOM 763 N N . ARG A 1 95 ? 20.016 10.275 -19.689 1.00 58.84 95 ARG A N 1
ATOM 764 C CA . ARG A 1 95 ? 20.077 11.749 -19.723 1.00 58.84 95 ARG A CA 1
ATOM 765 C C . ARG A 1 95 ? 21.351 12.297 -19.080 1.00 58.84 95 ARG A C 1
ATOM 767 O O . ARG A 1 95 ? 21.830 13.331 -19.532 1.00 58.84 95 ARG A O 1
ATOM 774 N N . LEU A 1 96 ? 21.888 11.621 -18.064 1.00 57.97 96 LEU A N 1
ATOM 775 C CA . LEU A 1 96 ? 23.130 12.003 -17.382 1.00 57.97 96 LEU A CA 1
ATOM 776 C C . LEU A 1 96 ? 24.390 11.565 -18.154 1.00 57.97 96 LEU A C 1
ATOM 778 O O . LEU A 1 96 ? 25.394 12.266 -18.127 1.00 57.97 96 LEU A O 1
ATOM 782 N N . GLY A 1 97 ? 24.330 10.453 -18.892 1.00 44.22 97 GLY A N 1
ATOM 783 C CA . GLY A 1 97 ? 25.423 9.905 -19.707 1.00 44.22 97 GLY A CA 1
ATOM 784 C C . GLY A 1 97 ? 25.543 10.491 -21.117 1.00 44.22 97 GLY A C 1
ATOM 785 O O . GLY A 1 97 ? 26.425 10.090 -21.873 1.00 44.22 97 GLY A O 1
ATOM 786 N N . ARG A 1 98 ? 24.679 11.442 -21.495 1.00 47.72 98 ARG A N 1
ATOM 787 C CA . ARG A 1 98 ? 24.867 12.260 -22.698 1.00 47.72 98 ARG A CA 1
ATOM 788 C C . ARG A 1 98 ? 25.598 13.541 -22.280 1.00 47.72 98 ARG A C 1
ATOM 790 O O . ARG A 1 98 ? 24.907 14.497 -21.913 1.00 47.72 98 ARG A O 1
ATOM 797 N N . PRO A 1 99 ? 26.945 13.634 -22.369 1.00 42.22 99 PRO A N 1
ATOM 798 C CA . PRO A 1 99 ? 27.556 14.954 -22.423 1.00 42.22 99 PRO A CA 1
ATOM 799 C C . PRO A 1 99 ? 26.850 15.700 -23.553 1.00 42.22 99 PRO A C 1
ATOM 801 O O . PRO A 1 99 ? 26.550 15.113 -24.603 1.00 42.22 99 PRO A O 1
ATOM 804 N N . ARG A 1 100 ? 26.476 16.963 -23.317 1.00 42.62 100 ARG A N 1
ATOM 805 C CA . ARG A 1 100 ? 25.913 17.797 -24.378 1.00 42.62 100 ARG A CA 1
ATOM 806 C C . ARG A 1 100 ? 26.838 17.632 -25.575 1.00 42.62 100 ARG A C 1
ATOM 808 O O . ARG A 1 100 ? 28.030 17.891 -25.474 1.00 42.62 100 ARG A O 1
ATOM 815 N N . SER A 1 101 ? 26.296 17.137 -26.683 1.00 44.72 101 SER A N 1
ATOM 816 C CA . SER A 1 101 ? 27.030 16.803 -27.907 1.00 44.72 101 SER A CA 1
ATOM 817 C C . SER A 1 101 ? 27.575 18.046 -28.632 1.00 44.72 101 SER A C 1
ATOM 819 O O . SER A 1 101 ? 27.593 18.086 -29.856 1.00 44.72 101 SER A O 1
ATOM 821 N N . SER A 1 102 ? 27.928 19.083 -27.879 1.00 51.75 102 SER A N 1
ATOM 822 C CA . SER A 1 102 ? 28.686 20.256 -28.284 1.00 51.75 102 SER A CA 1
ATOM 823 C C . SER A 1 102 ? 30.108 20.258 -27.705 1.00 51.75 102 SER A C 1
ATOM 825 O O . SER A 1 102 ? 30.871 21.126 -28.086 1.00 51.75 102 SER A O 1
ATOM 827 N N . GLU A 1 103 ? 30.473 19.314 -26.826 1.00 51.66 103 GLU A N 1
ATOM 828 C CA . GLU A 1 103 ? 31.840 19.169 -26.279 1.00 51.66 103 GLU A CA 1
ATOM 829 C C . GLU A 1 103 ? 32.321 17.707 -26.328 1.00 51.66 103 GLU A C 1
ATOM 831 O O . GLU A 1 103 ? 32.989 17.201 -25.434 1.00 51.66 103 GLU A O 1
ATOM 836 N N . LEU A 1 104 ? 31.973 16.989 -27.397 1.00 49.34 104 LEU A N 1
ATOM 837 C CA . LEU A 1 104 ? 32.861 15.933 -27.872 1.00 49.34 104 LEU A CA 1
ATOM 838 C C . LEU A 1 104 ? 33.745 16.592 -28.921 1.00 49.34 104 LEU A C 1
ATOM 840 O O . LEU A 1 104 ? 33.471 16.489 -30.118 1.00 49.34 104 LEU A O 1
ATOM 844 N N . ASP A 1 105 ? 34.765 17.307 -28.446 1.00 52.09 105 ASP A N 1
ATOM 845 C CA . ASP A 1 105 ? 35.946 17.615 -29.241 1.00 52.09 105 ASP A CA 1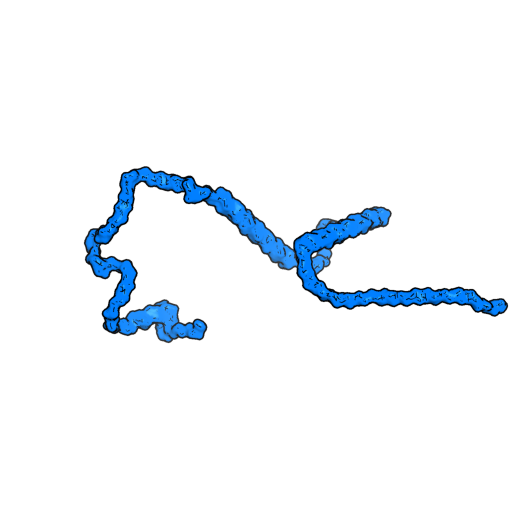
ATOM 846 C C . ASP A 1 105 ? 36.571 16.272 -29.633 1.00 52.09 105 ASP A C 1
ATOM 848 O O . ASP A 1 105 ? 37.461 15.728 -28.982 1.00 52.09 105 ASP A O 1
ATOM 852 N N . LEU A 1 106 ? 36.056 15.700 -30.721 1.00 57.56 106 LEU A N 1
ATOM 853 C CA . LEU A 1 106 ? 36.812 14.822 -31.595 1.00 57.56 106 LEU A CA 1
ATOM 854 C C . LEU A 1 106 ? 37.913 15.702 -32.185 1.00 57.56 106 LEU A C 1
ATOM 856 O O . LEU A 1 106 ? 37.800 16.172 -33.318 1.00 57.56 106 LEU A O 1
ATOM 860 N N . ALA A 1 107 ? 38.932 15.985 -31.374 1.00 51.00 107 ALA A N 1
ATOM 861 C CA . ALA A 1 107 ? 40.167 16.602 -31.806 1.00 51.00 107 ALA A CA 1
ATOM 862 C C . ALA A 1 107 ? 40.803 15.641 -32.814 1.00 51.00 107 ALA A C 1
ATOM 864 O O . ALA A 1 107 ? 41.553 14.730 -32.476 1.00 51.00 107 ALA A O 1
ATOM 865 N N . PHE A 1 108 ? 40.408 15.804 -34.072 1.00 52.34 108 PHE A N 1
ATOM 866 C CA . PHE A 1 108 ? 41.097 15.264 -35.222 1.00 52.34 108 PHE A CA 1
ATOM 867 C C . PHE A 1 108 ? 42.396 16.071 -35.307 1.00 52.34 108 PHE A C 1
ATOM 869 O O . PHE A 1 108 ? 42.453 17.114 -35.960 1.00 52.34 108 PHE A O 1
ATOM 876 N N . GLU A 1 109 ? 43.393 15.659 -34.519 1.00 57.53 109 GLU A N 1
ATOM 877 C CA . GLU A 1 109 ? 44.792 16.034 -34.705 1.00 57.53 109 GLU A CA 1
ATOM 878 C C . GLU A 1 109 ? 45.151 15.716 -36.152 1.00 57.53 109 GLU A C 1
ATOM 880 O O . GLU A 1 109 ? 45.344 14.563 -36.512 1.00 57.53 109 GLU A O 1
ATOM 885 N N . ASP A 1 110 ? 45.065 16.741 -36.990 1.00 54.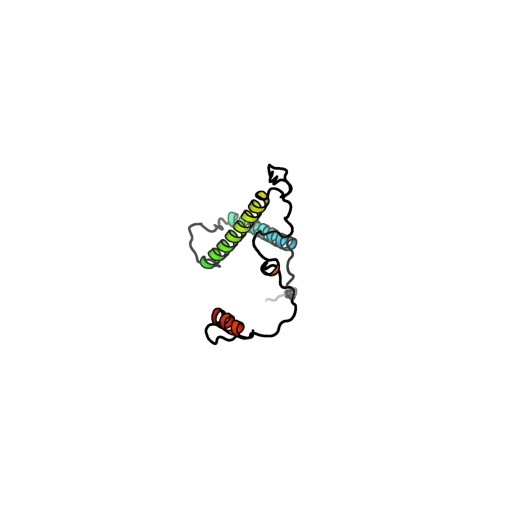41 110 ASP A N 1
ATOM 886 C CA . ASP A 1 110 ? 45.778 16.952 -38.244 1.00 54.41 110 ASP A CA 1
ATOM 887 C C . ASP A 1 110 ? 44.865 17.769 -39.149 1.00 54.41 110 ASP A C 1
ATOM 889 O O . ASP A 1 110 ? 43.965 17.254 -39.815 1.00 54.41 110 ASP A O 1
ATOM 893 N N . GLY A 1 111 ? 45.110 19.081 -39.166 1.00 54.50 111 GLY A N 1
ATOM 894 C CA . GLY A 1 111 ? 44.438 20.081 -39.993 1.00 54.50 111 GLY A CA 1
ATOM 895 C C . GLY A 1 111 ? 44.675 19.904 -41.495 1.00 54.50 111 GLY A C 1
ATOM 896 O O . GLY A 1 111 ? 45.106 20.830 -42.178 1.00 54.50 111 GLY A O 1
ATOM 897 N N . LYS A 1 112 ? 44.373 18.726 -42.037 1.00 60.28 112 LYS A N 1
ATOM 898 C CA . LYS A 1 112 ? 44.149 18.522 -43.461 1.00 60.28 112 LYS A CA 1
ATOM 899 C C . LYS A 1 112 ? 42.642 18.423 -43.643 1.00 60.28 112 LYS A C 1
ATOM 901 O O . LYS A 1 112 ? 42.046 17.465 -43.144 1.00 60.28 112 LYS A O 1
ATOM 906 N N . PRO A 1 113 ? 41.990 19.379 -44.328 1.00 52.03 113 PRO A N 1
ATOM 907 C CA . PRO A 1 113 ? 40.599 19.178 -44.683 1.00 52.03 113 PRO A CA 1
ATOM 908 C C . PRO A 1 113 ? 40.550 17.883 -45.488 1.00 52.03 113 PRO A C 1
ATOM 910 O O . PRO A 1 113 ? 41.301 17.720 -46.451 1.00 52.03 113 PRO A O 1
ATOM 913 N N . PHE A 1 114 ? 39.708 16.937 -45.076 1.00 56.28 114 PHE A N 1
ATOM 914 C CA . PHE A 1 114 ? 39.384 15.799 -45.919 1.00 56.28 114 PHE A CA 1
ATOM 915 C C . PHE A 1 114 ? 38.725 16.367 -47.179 1.00 56.28 114 PHE A C 1
ATOM 917 O O . PHE A 1 114 ? 37.516 16.617 -47.212 1.00 56.28 114 PHE A O 1
ATOM 924 N N . GLU A 1 115 ? 39.538 16.642 -48.201 1.00 56.53 115 GLU A N 1
ATOM 925 C CA . GLU A 1 115 ? 39.079 16.924 -49.548 1.00 56.53 115 GLU A CA 1
ATOM 926 C C . GLU A 1 115 ? 38.205 15.739 -49.936 1.00 56.53 115 GLU A C 1
ATOM 928 O O . GLU A 1 115 ? 38.684 14.629 -50.181 1.00 56.53 115 GLU A O 1
ATOM 933 N N . LYS A 1 116 ? 36.889 15.959 -49.951 1.00 59.03 116 LYS A N 1
ATOM 934 C CA . LYS A 1 116 ? 35.944 15.015 -50.536 1.00 59.03 116 LYS A CA 1
ATOM 935 C C . LYS A 1 116 ? 36.335 14.882 -51.998 1.00 59.03 116 LYS A C 1
ATOM 937 O O . LYS A 1 116 ? 35.940 15.706 -52.820 1.00 59.03 116 LYS A O 1
ATOM 942 N N . SER A 1 117 ? 37.148 13.871 -52.301 1.00 57.38 117 SER A N 1
ATOM 943 C CA . SER A 1 117 ? 37.650 13.626 -53.644 1.00 57.38 117 SER A CA 1
ATOM 944 C C . SER A 1 117 ? 36.453 13.459 -54.568 1.00 57.38 117 SER A C 1
ATOM 946 O O . SER A 1 117 ? 35.727 12.459 -54.553 1.00 57.38 117 SER A O 1
ATOM 948 N N . SER A 1 118 ? 36.195 14.491 -55.365 1.00 59.19 118 SER A N 1
ATOM 949 C CA . SER A 1 118 ? 35.196 14.395 -56.405 1.00 59.19 118 SER A CA 1
ATOM 950 C C . SER A 1 118 ? 35.727 13.373 -57.412 1.00 59.19 118 SER A C 1
ATOM 952 O O . SER A 1 118 ? 36.673 13.589 -58.166 1.00 59.19 118 SER A O 1
ATOM 954 N N . ASN A 1 119 ? 35.108 12.195 -57.395 1.00 60.28 119 ASN A N 1
ATOM 955 C CA . ASN A 1 119 ? 35.128 11.242 -58.494 1.00 60.28 119 ASN A CA 1
ATOM 956 C C . ASN A 1 119 ? 36.439 10.510 -58.806 1.00 60.28 119 ASN A C 1
ATOM 958 O O . ASN A 1 119 ? 36.711 10.298 -59.990 1.00 60.28 119 ASN A O 1
ATOM 962 N N . LYS A 1 120 ? 37.192 9.995 -57.828 1.00 59.94 120 LYS A N 1
ATOM 963 C CA . LYS A 1 120 ? 38.332 9.114 -58.149 1.00 59.94 120 LYS A CA 1
ATOM 964 C C . LYS A 1 120 ? 38.468 7.941 -57.177 1.00 59.94 120 LYS A C 1
ATOM 966 O O . LYS A 1 120 ? 39.356 7.924 -56.342 1.00 59.94 120 LYS A O 1
ATOM 971 N N . ARG A 1 121 ? 37.631 6.907 -57.341 1.00 59.12 121 ARG A N 1
ATOM 972 C CA . ARG A 1 121 ? 38.130 5.541 -57.115 1.00 59.12 121 ARG A CA 1
ATOM 973 C C . ARG A 1 121 ? 39.065 5.240 -58.294 1.00 59.12 121 ARG A C 1
ATOM 975 O O . ARG A 1 121 ? 38.550 5.142 -59.414 1.00 59.12 121 ARG A O 1
ATOM 982 N N . PRO A 1 122 ? 40.396 5.212 -58.111 1.00 62.88 122 PRO A N 1
ATOM 983 C CA . PRO A 1 122 ? 41.304 4.886 -59.202 1.00 62.88 122 PRO A CA 1
ATOM 984 C C . PRO A 1 122 ? 41.011 3.453 -59.669 1.00 62.88 122 PRO A C 1
ATOM 986 O O . PRO A 1 122 ? 40.777 2.569 -58.851 1.00 62.88 122 PRO A O 1
ATOM 989 N N . GLY A 1 123 ? 40.941 3.244 -60.984 1.00 63.19 123 GLY A N 1
ATOM 990 C CA . GLY A 1 123 ? 40.717 1.920 -61.579 1.00 63.19 123 GLY A CA 1
ATOM 991 C C . GLY A 1 123 ? 39.261 1.516 -61.856 1.00 63.19 123 GLY A C 1
ATOM 992 O O . GLY A 1 123 ? 39.045 0.403 -62.318 1.00 63.19 123 GLY A O 1
ATOM 993 N N . VAL A 1 124 ? 38.260 2.384 -61.630 1.00 64.06 124 VAL A N 1
ATOM 994 C CA . VAL A 1 124 ? 36.846 2.069 -61.940 1.00 64.06 124 VAL A CA 1
ATOM 995 C C . VAL A 1 124 ? 36.227 3.119 -62.865 1.00 64.06 124 VAL A C 1
ATOM 997 O O . VAL A 1 124 ? 36.203 4.322 -62.552 1.00 64.06 124 VAL A O 1
ATOM 1000 N N . SER A 1 125 ? 35.708 2.652 -64.006 1.00 59.22 125 SER A N 1
ATOM 1001 C CA . SER A 1 125 ? 35.061 3.484 -65.022 1.00 59.22 125 SER A CA 1
ATOM 1002 C C . SER A 1 125 ? 33.863 4.241 -64.431 1.00 59.22 125 SER A C 1
ATOM 1004 O O . SER A 1 125 ? 33.224 3.794 -63.477 1.00 59.22 125 SER A O 1
ATOM 1006 N N . ARG A 1 126 ? 33.541 5.426 -64.967 1.00 60.41 126 ARG A N 1
ATOM 1007 C CA . ARG A 1 126 ? 32.450 6.268 -64.435 1.00 60.41 126 ARG A CA 1
ATOM 1008 C C . ARG A 1 126 ? 31.080 5.566 -64.476 1.00 60.41 126 ARG A C 1
ATOM 1010 O O . ARG A 1 126 ? 30.228 5.913 -63.665 1.00 60.41 126 ARG A O 1
ATOM 1017 N N . GLY A 1 127 ? 30.892 4.588 -65.367 1.00 63.91 127 GLY A N 1
ATOM 1018 C CA . GLY A 1 127 ? 29.655 3.811 -65.515 1.00 63.91 127 GLY A CA 1
ATOM 1019 C C . GLY A 1 127 ? 29.482 2.665 -64.511 1.00 63.91 127 GLY A C 1
ATOM 1020 O O . GLY A 1 127 ? 28.350 2.317 -64.192 1.00 63.91 127 GLY A O 1
ATOM 1021 N N . ASP A 1 128 ? 30.575 2.136 -63.953 1.00 67.56 128 ASP A N 1
ATOM 1022 C CA . ASP A 1 128 ? 30.548 1.030 -62.975 1.00 67.56 128 ASP A CA 1
ATOM 1023 C C . ASP A 1 128 ? 30.391 1.512 -61.525 1.00 67.56 128 ASP A C 1
ATOM 1025 O O . ASP A 1 128 ? 30.262 0.728 -60.581 1.00 67.56 128 ASP A O 1
ATOM 1029 N N . ARG A 1 129 ? 30.384 2.833 -61.323 1.00 65.50 129 ARG A N 1
ATOM 1030 C CA . ARG A 1 129 ? 30.131 3.457 -60.024 1.00 65.50 129 ARG A CA 1
ATOM 1031 C C . ARG A 1 129 ? 28.644 3.333 -59.723 1.00 65.50 129 ARG A C 1
ATOM 1033 O O . ARG A 1 129 ? 27.844 4.173 -60.121 1.00 65.50 129 ARG A O 1
ATOM 1040 N N . PHE A 1 130 ? 28.265 2.269 -59.023 1.00 63.00 130 PHE A N 1
ATOM 1041 C CA . PHE A 1 130 ? 26.892 2.043 -58.582 1.00 63.00 130 PHE A CA 1
ATOM 1042 C C . PHE A 1 130 ? 26.502 3.038 -57.473 1.00 63.00 130 PHE A C 1
ATOM 1044 O O . PHE A 1 130 ? 26.421 2.702 -56.296 1.00 63.00 130 PHE A O 1
ATOM 1051 N N . SER A 1 131 ? 26.262 4.289 -57.857 1.00 55.62 131 SER A N 1
ATOM 1052 C CA . SER A 1 131 ? 25.539 5.285 -57.074 1.00 55.62 131 SER A CA 1
ATOM 1053 C C . SER A 1 131 ? 24.299 5.684 -57.867 1.00 55.62 131 SER A C 1
ATOM 1055 O O . SER A 1 131 ? 24.410 6.364 -58.879 1.00 55.62 131 SER A O 1
ATOM 1057 N N . GLY A 1 132 ? 23.128 5.236 -57.413 1.00 51.00 132 GL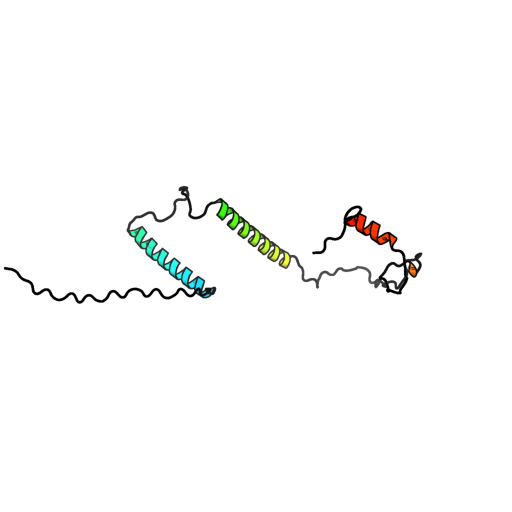Y A N 1
ATOM 1058 C CA . GLY A 1 132 ? 21.839 5.858 -57.723 1.00 51.00 132 GLY A CA 1
ATOM 1059 C C . GLY A 1 132 ? 21.446 5.920 -59.201 1.00 51.00 132 GLY A C 1
ATOM 1060 O O . GLY A 1 132 ? 21.761 6.862 -59.914 1.00 51.00 132 GLY A O 1
ATOM 1061 N N . LYS A 1 133 ? 20.647 4.942 -59.631 1.00 49.03 133 LYS A N 1
ATOM 1062 C CA . LYS A 1 133 ? 19.905 4.921 -60.900 1.00 49.03 133 LYS A CA 1
ATOM 1063 C C . LYS A 1 133 ? 19.308 6.292 -61.278 1.00 49.03 133 LYS A C 1
ATOM 1065 O O . LYS A 1 133 ? 18.224 6.634 -60.810 1.00 49.03 133 LYS A O 1
ATOM 1070 N N . ALA A 1 134 ? 19.916 6.983 -62.241 1.00 46.41 134 ALA A N 1
ATOM 1071 C CA . ALA A 1 134 ? 19.160 7.804 -63.178 1.00 46.41 134 ALA A CA 1
ATOM 1072 C C . ALA A 1 134 ? 18.348 6.835 -64.052 1.00 46.41 134 ALA A C 1
ATOM 1074 O O . ALA A 1 134 ? 18.904 6.012 -64.780 1.00 46.41 134 ALA A O 1
ATOM 1075 N N . ARG A 1 135 ? 17.021 6.845 -63.914 1.00 46.53 135 ARG A N 1
ATOM 1076 C CA . ARG A 1 135 ? 16.132 6.051 -64.766 1.00 46.53 135 ARG A CA 1
ATOM 1077 C C . ARG A 1 135 ? 16.103 6.666 -66.166 1.00 46.53 135 ARG A C 1
ATOM 1079 O O . ARG A 1 135 ? 15.274 7.525 -66.432 1.00 46.53 135 ARG A O 1
ATOM 1086 N N . GLN A 1 136 ? 16.968 6.193 -67.057 1.00 40.03 136 GLN A N 1
ATOM 1087 C CA . GLN A 1 136 ? 16.736 6.280 -68.497 1.00 40.03 136 GLN A CA 1
ATOM 1088 C C . GLN A 1 136 ? 16.298 4.910 -69.022 1.00 40.03 136 GLN A C 1
ATOM 1090 O O . GLN A 1 136 ? 16.780 3.864 -68.586 1.00 40.03 136 GLN A O 1
ATOM 1095 N N . GLY A 1 137 ? 15.273 4.939 -69.871 1.00 44.03 137 GLY A N 1
ATOM 1096 C CA . GLY A 1 137 ? 14.549 3.774 -70.358 1.00 44.03 137 GLY A CA 1
ATOM 1097 C C . GLY A 1 137 ? 15.425 2.764 -71.097 1.00 44.03 137 GLY A C 1
ATOM 1098 O O . GLY A 1 137 ? 16.263 3.117 -71.916 1.00 44.03 137 GLY A O 1
ATOM 1099 N N . GLY A 1 138 ? 15.155 1.485 -70.841 1.00 33.97 138 GLY A N 1
ATOM 1100 C CA . GLY A 1 138 ? 15.680 0.355 -71.601 1.00 33.97 138 GLY A CA 1
ATOM 1101 C C . GLY A 1 138 ? 14.779 -0.863 -71.402 1.00 33.97 138 GLY A C 1
ATOM 1102 O O . GLY A 1 138 ? 14.602 -1.343 -70.282 1.00 33.97 138 GLY A O 1
ATOM 1103 N N . LYS A 1 139 ? 14.141 -1.330 -72.479 1.00 39.94 139 LYS A N 1
ATOM 1104 C CA . LYS A 1 139 ? 13.257 -2.505 -72.500 1.00 39.94 139 LYS A CA 1
ATOM 1105 C C . LYS A 1 139 ? 14.069 -3.816 -72.344 1.00 39.94 139 LYS A C 1
ATOM 1107 O O . LYS A 1 139 ? 15.093 -3.977 -72.989 1.00 39.94 139 LYS A O 1
ATOM 1112 N N . VAL A 1 140 ? 13.493 -4.778 -71.597 1.00 40.91 140 VAL A N 1
ATOM 1113 C CA . VAL A 1 140 ? 13.786 -6.246 -71.537 1.00 40.91 140 VAL A CA 1
ATOM 1114 C C . VAL A 1 140 ? 15.078 -6.634 -70.774 1.00 40.91 140 VAL A C 1
ATOM 1116 O O . VAL A 1 140 ? 16.155 -6.162 -71.085 1.00 40.91 140 VAL A O 1
ATOM 1119 N N . LYS A 1 141 ? 15.058 -7.442 -69.694 1.00 42.72 141 LYS A N 1
ATOM 1120 C CA . LYS A 1 141 ? 14.835 -8.909 -69.668 1.00 42.72 141 LYS A CA 1
ATOM 1121 C C . LYS A 1 141 ? 14.037 -9.371 -68.430 1.00 42.72 141 LYS A C 1
ATOM 1123 O O . LYS A 1 141 ? 14.409 -9.111 -67.290 1.00 42.72 141 LYS A O 1
ATOM 1128 N N . LYS A 1 142 ? 12.934 -10.098 -68.668 1.00 51.09 142 LYS A N 1
ATOM 1129 C CA . LYS A 1 142 ? 11.954 -10.599 -67.673 1.00 51.09 142 LYS A CA 1
ATOM 1130 C C . LYS A 1 142 ? 12.446 -11.771 -66.795 1.00 51.09 142 LYS A C 1
ATOM 1132 O O . LYS A 1 142 ? 11.699 -12.200 -65.922 1.00 51.09 142 LYS A O 1
ATOM 1137 N N . LEU A 1 143 ? 13.670 -12.267 -66.988 1.00 55.69 143 LEU A N 1
ATOM 1138 C CA . LEU A 1 143 ? 14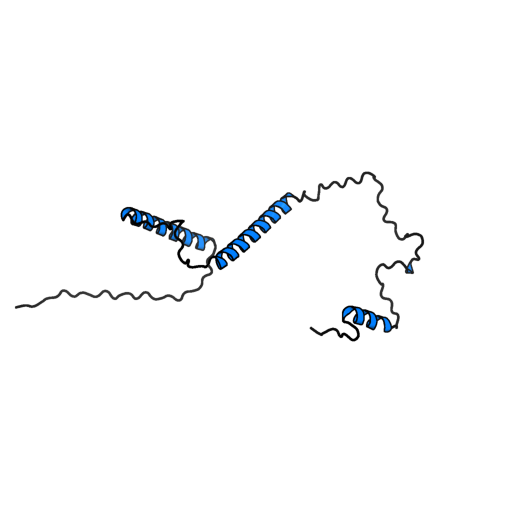.161 -13.500 -66.351 1.00 55.69 143 LEU A CA 1
ATOM 1139 C C . LEU A 1 143 ? 14.449 -13.340 -64.845 1.00 55.69 143 LEU A C 1
ATOM 1141 O O . LEU A 1 143 ? 13.953 -14.122 -64.042 1.00 55.69 143 LEU A O 1
ATOM 1145 N N . LYS A 1 144 ? 15.090 -12.241 -64.425 1.00 62.50 144 LYS A N 1
ATOM 1146 C CA . LYS A 1 144 ? 15.508 -12.033 -63.020 1.00 62.50 144 LYS A CA 1
ATOM 1147 C C . LYS A 1 144 ? 14.358 -11.830 -62.022 1.00 62.50 144 LYS A C 1
ATOM 1149 O O . LYS A 1 144 ? 14.560 -11.877 -60.817 1.00 62.50 144 LYS A O 1
ATOM 1154 N N . LYS A 1 145 ? 13.128 -11.579 -62.492 1.00 65.88 145 LYS A N 1
ATOM 1155 C CA . LYS A 1 145 ? 11.971 -11.396 -61.596 1.00 65.88 145 LYS A CA 1
ATOM 1156 C C . LYS A 1 145 ? 11.487 -12.710 -60.978 1.00 65.88 145 LYS A C 1
ATOM 1158 O O . LYS A 1 145 ? 10.800 -12.631 -59.966 1.00 65.88 145 LYS A O 1
ATOM 1163 N N . ARG A 1 146 ? 11.764 -13.865 -61.598 1.00 69.19 146 ARG A N 1
ATOM 1164 C CA . ARG A 1 146 ? 11.359 -15.181 -61.072 1.00 69.19 146 ARG A CA 1
ATOM 1165 C C . ARG A 1 146 ? 12.320 -15.638 -59.984 1.00 69.19 146 ARG A C 1
ATOM 1167 O O . ARG A 1 146 ? 11.871 -15.779 -58.864 1.00 69.19 146 ARG A O 1
ATOM 1174 N N . GLU A 1 147 ? 13.623 -15.625 -60.254 1.00 73.12 147 GLU A N 1
ATOM 1175 C CA . GLU A 1 147 ? 14.676 -15.935 -59.269 1.00 73.12 147 GLU A CA 1
ATOM 1176 C C . GLU A 1 147 ? 14.524 -15.144 -57.958 1.00 73.12 147 GLU A C 1
ATOM 1178 O O . GLU A 1 147 ? 14.570 -15.708 -56.870 1.00 73.12 147 GLU A O 1
ATOM 1183 N N . ILE A 1 148 ? 14.254 -13.836 -58.047 1.00 74.19 148 ILE A N 1
ATOM 1184 C CA . ILE A 1 148 ? 14.048 -12.987 -56.860 1.00 74.19 148 ILE A CA 1
ATOM 1185 C C . ILE A 1 148 ? 12.764 -13.368 -56.101 1.00 74.19 148 ILE A C 1
ATOM 1187 O O . ILE A 1 148 ? 12.699 -13.233 -54.881 1.00 74.19 148 ILE A O 1
ATOM 1191 N N . LYS A 1 149 ? 11.718 -13.810 -56.807 1.00 76.19 149 LYS A N 1
ATOM 1192 C CA . LYS A 1 149 ? 10.471 -14.260 -56.175 1.00 76.19 149 LYS A CA 1
ATOM 1193 C C . LYS A 1 149 ? 10.634 -15.645 -55.566 1.00 76.19 149 LYS A C 1
ATOM 1195 O O . LYS A 1 149 ? 10.200 -15.825 -54.439 1.00 76.19 149 LYS A O 1
ATOM 1200 N N . ASP A 1 150 ? 11.303 -16.556 -56.261 1.00 80.19 150 ASP A N 1
ATOM 1201 C CA . ASP A 1 150 ? 11.553 -17.916 -55.796 1.00 80.19 150 ASP A CA 1
ATOM 1202 C C . ASP A 1 150 ? 12.474 -17.910 -54.566 1.00 80.19 150 ASP A C 1
ATOM 1204 O O . ASP A 1 150 ? 12.219 -18.626 -53.605 1.00 80.19 150 ASP A O 1
ATOM 1208 N N . SER A 1 151 ? 13.468 -17.013 -54.519 1.00 79.69 151 SER A N 1
ATOM 1209 C CA . SER A 1 151 ? 14.293 -16.789 -53.321 1.00 79.69 151 SER A CA 1
ATOM 1210 C C . SER A 1 151 ? 13.493 -16.232 -52.138 1.00 79.69 151 SER A C 1
ATOM 1212 O O . SER A 1 151 ? 13.801 -16.548 -50.993 1.00 79.69 151 SER A O 1
ATOM 1214 N N . LYS A 1 152 ? 12.477 -15.397 -52.391 1.00 80.38 152 LYS A N 1
ATOM 1215 C CA . LYS A 1 152 ? 11.703 -14.739 -51.329 1.00 80.38 152 LYS A CA 1
ATOM 1216 C C . LYS A 1 152 ? 10.503 -15.556 -50.839 1.00 80.38 152 LYS A C 1
ATOM 1218 O O . LYS A 1 152 ? 10.117 -15.408 -49.685 1.00 80.38 152 LYS A O 1
ATOM 1223 N N . PHE A 1 153 ? 9.887 -16.354 -51.707 1.00 82.81 153 PHE A N 1
ATOM 1224 C CA . PHE A 1 153 ? 8.614 -17.035 -51.442 1.00 82.81 153 PHE A CA 1
ATOM 1225 C C . PHE A 1 153 ? 8.661 -18.552 -51.698 1.00 82.81 153 PHE A C 1
ATOM 1227 O O . PHE A 1 153 ? 7.633 -19.207 -51.555 1.00 82.81 153 PHE A O 1
ATOM 1234 N N . GLY A 1 154 ? 9.816 -19.116 -52.068 1.00 82.06 154 GLY A N 1
ATOM 1235 C CA . GLY A 1 154 ? 9.943 -20.503 -52.530 1.00 82.06 154 GLY A CA 1
ATOM 1236 C C . GLY A 1 154 ? 9.572 -20.662 -54.009 1.00 82.06 154 GLY A C 1
ATOM 1237 O O . GLY A 1 154 ? 8.905 -19.800 -54.586 1.00 82.06 154 GLY A O 1
ATOM 1238 N N . PHE A 1 155 ? 10.015 -21.758 -54.639 1.00 78.06 155 PHE A N 1
ATOM 1239 C CA . PHE A 1 155 ? 9.750 -22.035 -56.057 1.00 78.06 155 PHE A CA 1
ATOM 1240 C C . PHE A 1 155 ? 8.240 -22.033 -56.339 1.00 78.06 155 PHE A C 1
ATOM 1242 O O . PHE A 1 155 ? 7.500 -22.868 -55.820 1.00 78.06 155 PHE A O 1
ATOM 1249 N N . GLY A 1 156 ? 7.774 -21.066 -57.137 1.00 78.38 156 GLY A N 1
ATOM 1250 C CA . GLY A 1 156 ? 6.348 -20.908 -57.457 1.00 78.38 156 GLY A CA 1
ATOM 1251 C C . GLY A 1 156 ? 5.513 -20.123 -56.430 1.00 78.38 156 GLY A C 1
ATOM 1252 O O . GLY A 1 156 ? 4.308 -19.947 -56.641 1.00 78.38 156 GLY A O 1
ATOM 1253 N N . GLY A 1 157 ? 6.122 -19.592 -55.366 1.00 76.38 157 GLY A N 1
ATOM 1254 C CA . GLY A 1 157 ? 5.446 -18.793 -54.343 1.00 76.38 157 GLY A CA 1
ATOM 1255 C C . GLY A 1 157 ? 4.920 -17.452 -54.877 1.00 76.38 157 GLY A C 1
ATOM 1256 O O . GLY A 1 157 ? 5.638 -16.666 -55.505 1.00 76.38 157 GLY A O 1
ATOM 1257 N N . ARG A 1 158 ? 3.636 -17.159 -54.632 1.00 73.75 158 ARG A N 1
ATOM 1258 C CA . ARG A 1 158 ? 2.990 -15.888 -55.011 1.00 73.75 158 ARG A CA 1
ATOM 1259 C C . ARG A 1 158 ? 2.899 -14.968 -53.791 1.00 73.75 158 ARG A C 1
ATOM 1261 O O . ARG A 1 158 ? 2.604 -15.420 -52.694 1.00 73.75 158 ARG A O 1
ATOM 1268 N N . LYS A 1 159 ? 3.124 -13.661 -53.987 1.00 75.50 159 LYS A N 1
ATOM 1269 C CA . LYS A 1 159 ? 2.845 -12.640 -52.962 1.00 75.50 159 LYS A CA 1
ATOM 1270 C C . LYS A 1 159 ? 1.355 -12.699 -52.610 1.00 75.50 159 LYS A C 1
ATOM 1272 O O . LYS A 1 159 ? 0.543 -12.415 -53.488 1.00 75.50 159 LYS A O 1
ATOM 1277 N N . GLY A 1 160 ? 1.019 -13.037 -51.366 1.00 63.34 160 GLY A N 1
ATOM 1278 C CA . GLY A 1 160 ? -0.329 -12.839 -50.838 1.00 63.34 160 GLY A CA 1
ATOM 1279 C C . GLY A 1 160 ? -0.672 -11.351 -50.853 1.00 63.34 160 GLY A C 1
ATOM 1280 O O . GLY A 1 160 ? 0.151 -10.525 -50.455 1.00 63.34 160 GLY A O 1
ATOM 1281 N N . SER A 1 161 ? -1.838 -11.008 -51.391 1.00 59.44 161 SER A N 1
ATOM 1282 C CA . SER A 1 161 ? -2.421 -9.674 -51.290 1.00 59.44 161 SER A CA 1
ATOM 1283 C C . SER A 1 161 ? -3.086 -9.547 -49.922 1.00 59.44 161 SER A C 1
ATOM 1285 O O . SER A 1 161 ? -4.136 -10.147 -49.702 1.00 59.44 161 SER A O 1
ATOM 1287 N N . ILE A 1 162 ? -2.442 -8.809 -49.024 1.00 48.50 162 ILE A N 1
ATOM 1288 C CA . ILE A 1 162 ? -3.053 -8.163 -47.860 1.00 48.50 162 ILE A CA 1
ATOM 1289 C C . ILE A 1 162 ? -2.860 -6.669 -48.078 1.00 48.50 162 ILE A C 1
ATOM 1291 O O . ILE A 1 162 ? -1.729 -6.301 -48.487 1.00 48.50 162 ILE A O 1
#

Secondary structure (DSSP, 8-state):
----------------------------HHHHHHHHHHHHHHHHHHHHHHHHTT---SPPTT-----SS-HHHHHHHHHHHHHHHHHHHHHHHHHHS---TT------SS-------SS--TT--TTT--------------THHHHHHHHHH-TTPPPP--

Mean predicted aligned error: 22.02 Å

Radius of gyration: 40.19 Å; Cα contacts (8 Å, |Δi|>4): 19; chains: 1; bounding box: 106×42×105 Å

InterPro domains:
  IPR008610 Eukaryotic rRNA processing [PF05890] (33-95)
  IPR008610 Eukaryotic rRNA processing [PTHR13028] (34-91)

Nearest PDB structures (foldseek):
  8i9p-assembly1_CU  TM=8.022E-01  e=2.821E-02  Thermochaetoides thermophila DSM 1495
  5z1g-assembly2_C  TM=8.928E-01  e=4.028E-01  Saccharomyces cerevisiae S288C
  8esr-assembly1_J  TM=8.237E-01  e=3.515E-01  Schizosaccharomyces pombe

Solvent-accessible surface area (backbone atoms only — not comparable to full-atom values): 11162 Å² total; per-residue (Å²): 132,88,82,89,86,76,80,79,78,77,73,73,76,81,76,72,79,78,79,68,82,83,73,87,68,83,74,48,74,72,56,52,50,52,55,51,52,53,52,52,53,52,52,50,60,49,48,58,54,37,54,77,70,71,53,90,80,74,83,58,91,88,66,90,68,93,57,100,66,55,66,78,56,53,51,52,56,50,49,51,54,53,49,52,50,50,51,52,48,52,53,51,49,57,61,68,72,48,70,66,89,84,72,71,78,76,74,69,88,61,97,61,81,81,72,77,73,83,86,67,69,85,93,60,59,84,84,74,57,90,67,78,86,77,90,70,92,79,87,85,78,81,66,67,63,51,59,58,34,28,75,74,53,39,86,86,42,73,86,80,90,127

Sequence (162 aa):
MKKDDLEDVVSEPESEPEYGEEEDVKLTKPSKNVFYTQALEGARRAFEKLQSMGLPFLRLEDYYAKMVKLDSHMEKVKGHLLIEKKIEEAGREGRLGRPRSSELDLAFEDGKPFEKSSNKRPGVSRGDRFSGKARQGGKVKKLKKREIKDSKFGFGGRKGSI

pLDDT: mean 72.04, std 19.37, range [33.97, 97.62]

Foldseek 3Di:
DDDDPDDDPPPPPPPDPPPPDDDPDPDDPVRVVVVVVVVVVVVVVVVVVCVVVVHDDDDDPPDDDDDPDDPVVVVVVVVVVVVVVVVVVVVVVVVVPDDPVVPPPPVPPDPDPPPPPPDDPDPDDPVRPPDDDPDDDDDDDPPVVQVVCCVVQNRPGDDDDD

Organism: Prunus dulcis (NCBI:txid3755)